Protein AF-A0A3N5PW00-F1 (afdb_monomer)

Structure (mmCIF, N/CA/C/O backbone):
data_AF-A0A3N5PW00-F1
#
_entry.id   AF-A0A3N5PW00-F1
#
loop_
_atom_site.group_PDB
_atom_site.id
_atom_site.type_symbol
_atom_site.label_atom_id
_atom_site.label_alt_id
_atom_site.label_comp_id
_atom_site.label_asym_id
_atom_site.label_entity_id
_atom_site.label_seq_id
_atom_site.pdbx_PDB_ins_code
_atom_site.Cartn_x
_atom_site.Cartn_y
_atom_site.Cartn_z
_atom_site.occupancy
_atom_site.B_iso_or_equiv
_atom_site.auth_seq_id
_atom_site.auth_comp_id
_atom_site.auth_asym_id
_atom_site.auth_atom_id
_atom_site.pdbx_PDB_model_num
ATOM 1 N N . MET A 1 1 ? -5.272 -9.276 5.200 1.00 82.56 1 MET A N 1
ATOM 2 C CA . MET A 1 1 ? -4.753 -8.074 4.506 1.00 82.56 1 MET A CA 1
ATOM 3 C C . MET A 1 1 ? -3.287 -8.201 4.083 1.00 82.56 1 MET A C 1
ATOM 5 O O . MET A 1 1 ? -3.004 -7.933 2.926 1.00 82.56 1 MET A O 1
ATOM 9 N N . GLU A 1 2 ? -2.374 -8.675 4.940 1.00 86.12 2 GLU A N 1
ATOM 10 C CA . GLU A 1 2 ? -0.935 -8.829 4.610 1.00 86.12 2 GLU A CA 1
ATOM 11 C C . GLU A 1 2 ? -0.634 -9.604 3.311 1.00 86.12 2 GLU A C 1
ATOM 13 O O . GLU A 1 2 ? 0.185 -9.167 2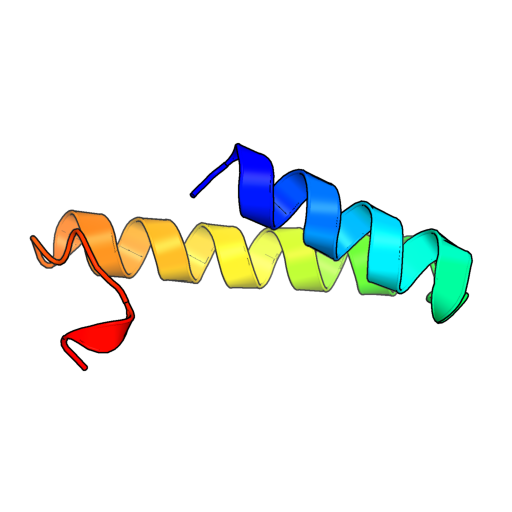.503 1.00 86.12 2 GLU A O 1
ATOM 18 N N . LEU A 1 3 ? -1.310 -10.739 3.080 1.00 92.81 3 LEU A N 1
ATOM 19 C CA . LEU A 1 3 ? -1.114 -11.535 1.860 1.00 92.81 3 LEU A CA 1
ATOM 20 C C . LEU A 1 3 ? -1.483 -10.737 0.599 1.00 92.81 3 LEU A C 1
ATOM 22 O O . LEU A 1 3 ? -0.667 -10.634 -0.312 1.00 92.81 3 LEU A O 1
ATOM 26 N N . PHE A 1 4 ? -2.659 -10.103 0.595 1.00 93.00 4 PHE A N 1
ATOM 27 C CA . PHE A 1 4 ? -3.124 -9.270 -0.517 1.00 93.00 4 PHE A CA 1
ATOM 28 C C . PHE A 1 4 ? -2.210 -8.067 -0.763 1.00 93.00 4 PHE A C 1
ATOM 30 O O . PHE A 1 4 ? -1.918 -7.745 -1.912 1.00 93.00 4 PHE A O 1
ATOM 37 N N . LEU A 1 5 ? -1.697 -7.429 0.297 1.00 94.50 5 LEU A N 1
ATOM 38 C CA . LEU A 1 5 ? -0.720 -6.349 0.157 1.00 94.50 5 LEU A CA 1
ATOM 39 C C . LEU A 1 5 ? 0.558 -6.853 -0.522 1.00 94.50 5 LEU A C 1
ATOM 41 O O . LEU A 1 5 ? 1.065 -6.217 -1.443 1.00 94.50 5 LEU A O 1
ATOM 45 N N . LYS A 1 6 ? 1.076 -8.012 -0.106 1.00 96.56 6 LYS A N 1
ATOM 46 C CA . LYS A 1 6 ? 2.264 -8.611 -0.723 1.00 96.56 6 LYS A CA 1
ATOM 47 C C . LYS A 1 6 ? 2.043 -8.917 -2.208 1.00 96.56 6 LYS A C 1
ATOM 49 O O . LYS A 1 6 ? 2.919 -8.612 -3.017 1.00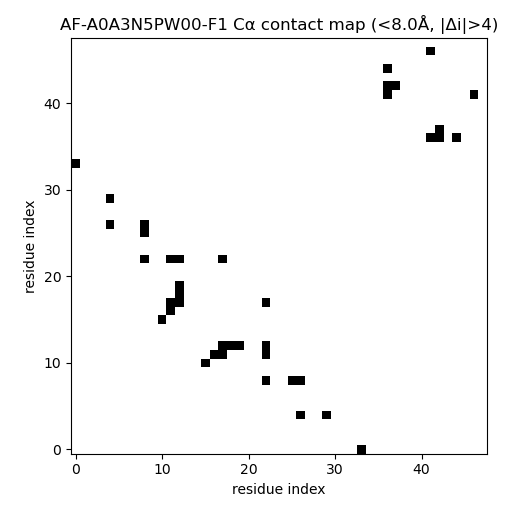 96.56 6 LYS A O 1
ATOM 54 N N . GLU A 1 7 ? 0.898 -9.496 -2.559 1.00 97.69 7 GLU A N 1
ATOM 55 C CA . GLU A 1 7 ? 0.527 -9.801 -3.946 1.00 97.69 7 GLU A CA 1
ATOM 56 C C . GLU A 1 7 ? 0.383 -8.528 -4.785 1.00 97.69 7 GLU A C 1
ATOM 58 O O . GLU A 1 7 ? 0.971 -8.429 -5.861 1.00 97.69 7 GLU A O 1
ATOM 63 N N . TYR A 1 8 ? -0.298 -7.508 -4.260 1.00 97.25 8 TYR A N 1
ATOM 64 C CA . TYR A 1 8 ? -0.448 -6.216 -4.924 1.00 97.25 8 TYR A CA 1
ATOM 65 C C . TYR A 1 8 ? 0.901 -5.525 -5.168 1.00 97.25 8 TYR A C 1
ATOM 67 O O . TYR A 1 8 ? 1.169 -5.049 -6.272 1.00 97.25 8 TYR A O 1
ATOM 75 N N . LEU A 1 9 ? 1.793 -5.507 -4.170 1.00 98.12 9 LEU A N 1
ATOM 76 C CA . LEU A 1 9 ? 3.130 -4.926 -4.319 1.00 98.12 9 LEU A CA 1
ATOM 77 C C . LEU A 1 9 ? 3.969 -5.678 -5.363 1.00 98.12 9 LEU A C 1
ATOM 79 O O . LEU A 1 9 ? 4.737 -5.052 -6.097 1.00 98.12 9 LEU A O 1
ATOM 83 N N . ALA A 1 10 ? 3.821 -7.003 -5.457 1.00 98.00 10 ALA A N 1
ATOM 84 C CA . ALA A 1 10 ? 4.459 -7.795 -6.504 1.00 98.00 10 ALA A CA 1
ATOM 85 C C . ALA A 1 10 ? 3.890 -7.460 -7.892 1.00 98.00 10 ALA A C 1
ATOM 87 O O . ALA A 1 10 ? 4.669 -7.229 -8.816 1.00 98.00 10 ALA A O 1
ATOM 88 N N . HIS A 1 11 ? 2.565 -7.348 -8.017 1.00 98.25 11 HIS A N 1
ATOM 89 C CA . HIS A 1 11 ? 1.878 -6.959 -9.249 1.00 98.25 11 HIS A CA 1
ATOM 90 C C . HIS A 1 11 ? 2.366 -5.596 -9.762 1.00 98.25 11 HIS A C 1
ATOM 92 O O . HIS A 1 11 ? 2.849 -5.487 -10.888 1.00 98.25 11 HIS A O 1
ATOM 98 N N . ILE A 1 12 ? 2.344 -4.549 -8.929 1.00 98.06 12 ILE A N 1
ATOM 99 C CA . ILE A 1 12 ? 2.759 -3.211 -9.381 1.00 98.06 12 ILE A CA 1
ATOM 100 C C . ILE A 1 12 ? 4.267 -3.120 -9.667 1.00 98.06 12 ILE A C 1
ATOM 102 O O . ILE A 1 12 ? 4.694 -2.312 -10.491 1.00 98.06 12 ILE A O 1
ATOM 106 N N . LYS A 1 13 ? 5.085 -3.957 -9.017 1.00 98.25 13 LYS A N 1
ATOM 107 C CA . LYS A 1 13 ? 6.521 -4.037 -9.299 1.00 98.25 13 LYS A CA 1
ATOM 108 C C . LYS A 1 13 ? 6.799 -4.734 -10.630 1.00 98.25 13 LYS A C 1
ATOM 110 O O . LYS A 1 13 ? 7.624 -4.249 -11.392 1.00 98.25 13 LYS A O 1
ATOM 115 N N . LEU A 1 14 ? 6.164 -5.879 -10.882 1.00 98.06 14 LEU A N 1
ATOM 116 C CA . LEU A 1 14 ? 6.487 -6.746 -12.019 1.00 98.06 14 LEU A CA 1
ATOM 117 C C . LEU A 1 14 ? 5.688 -6.383 -13.271 1.00 98.06 14 LEU A C 1
ATOM 119 O O . LEU A 1 14 ? 6.268 -6.223 -14.338 1.00 98.06 14 LEU A O 1
ATOM 123 N N . GLU A 1 15 ? 4.374 -6.224 -13.143 1.00 97.19 15 GLU A N 1
ATOM 124 C CA . GLU A 1 15 ? 3.481 -6.007 -14.284 1.00 97.19 15 GLU A CA 1
ATOM 125 C C . GLU A 1 15 ? 3.417 -4.535 -14.688 1.00 97.19 15 GLU A C 1
ATOM 127 O O . GLU A 1 15 ? 3.382 -4.214 -15.873 1.00 97.19 15 GLU A O 1
ATOM 132 N N . LYS A 1 16 ? 3.453 -3.622 -13.709 1.00 97.00 16 LYS A N 1
ATOM 133 C CA . LYS A 1 16 ? 3.476 -2.172 -13.970 1.00 97.00 16 LYS A CA 1
ATOM 134 C C . LYS A 1 16 ? 4.879 -1.569 -14.017 1.00 97.00 16 LYS A C 1
ATOM 136 O O . LYS A 1 16 ? 5.003 -0.374 -14.278 1.00 97.00 16 LYS A O 1
ATOM 141 N N . ASN A 1 17 ? 5.917 -2.376 -13.776 1.00 97.44 17 ASN A N 1
ATOM 142 C CA . ASN A 1 17 ? 7.324 -1.968 -13.779 1.00 97.44 17 ASN A CA 1
ATOM 143 C C . ASN A 1 17 ? 7.596 -0.700 -12.941 1.00 97.44 17 ASN A C 1
ATOM 145 O O . ASN A 1 17 ? 8.391 0.163 -13.323 1.00 97.44 17 ASN A O 1
ATOM 149 N N . LEU A 1 18 ? 6.892 -0.542 -11.813 1.00 98.25 18 LEU A N 1
ATOM 150 C CA . LEU A 1 18 ? 7.097 0.612 -10.946 1.00 98.25 18 LEU A CA 1
ATOM 151 C C . LEU A 1 18 ? 8.461 0.532 -10.261 1.00 98.25 18 LEU A C 1
ATOM 153 O O . LEU A 1 18 ? 8.926 -0.537 -9.857 1.00 98.25 18 LEU A O 1
ATOM 157 N N . SER A 1 19 ? 9.085 1.698 -10.085 1.00 98.25 19 SER A N 1
ATOM 158 C CA . SER A 1 19 ? 10.379 1.795 -9.413 1.00 98.25 19 SER A CA 1
ATOM 159 C C . SER A 1 19 ? 10.308 1.251 -7.983 1.00 98.25 19 SER A C 1
ATOM 161 O O . SER A 1 19 ? 9.272 1.332 -7.319 1.00 98.25 19 SER A O 1
ATOM 163 N N . GLN A 1 20 ? 11.433 0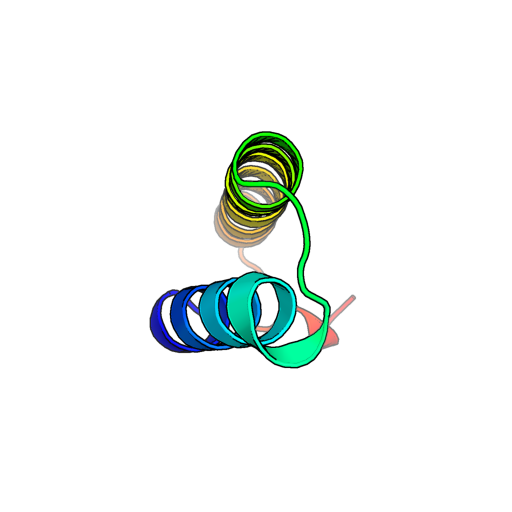.759 -7.461 1.00 97.62 20 GLN A N 1
ATOM 164 C CA . GLN A 1 20 ? 11.509 0.289 -6.075 1.00 97.62 20 GLN A CA 1
ATOM 165 C C . GLN A 1 20 ? 11.091 1.367 -5.064 1.00 97.62 20 GLN A C 1
ATOM 167 O O . GLN A 1 20 ? 10.446 1.044 -4.065 1.00 97.62 20 GLN A O 1
ATOM 172 N N . ASN A 1 21 ? 11.411 2.636 -5.337 1.00 98.19 21 ASN A N 1
ATOM 173 C CA . ASN A 1 21 ? 11.001 3.762 -4.499 1.00 98.19 21 ASN A CA 1
ATOM 174 C C . ASN A 1 21 ? 9.478 3.900 -4.485 1.00 98.19 21 ASN A C 1
ATOM 176 O O . ASN A 1 21 ? 8.884 3.950 -3.415 1.00 98.19 21 ASN A O 1
ATOM 180 N N . THR A 1 22 ? 8.841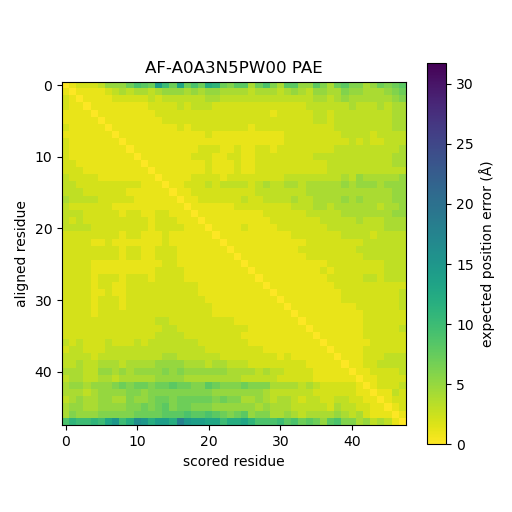 3.855 -5.657 1.00 98.12 22 THR A N 1
ATOM 181 C CA . THR A 1 22 ?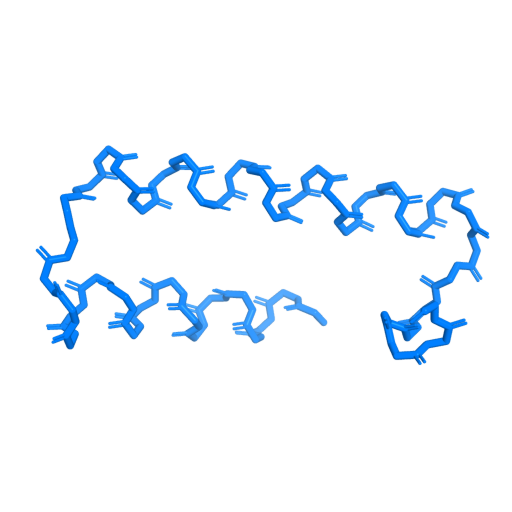 7.379 3.895 -5.778 1.00 98.12 22 THR A CA 1
ATOM 182 C C . THR A 1 22 ? 6.724 2.725 -5.043 1.00 98.12 22 THR A C 1
ATOM 184 O O . THR A 1 22 ? 5.824 2.941 -4.241 1.00 98.12 22 THR A O 1
ATOM 187 N N . VAL A 1 23 ? 7.204 1.492 -5.241 1.00 98.44 23 VAL A N 1
ATOM 188 C CA . VAL A 1 23 ? 6.681 0.302 -4.539 1.00 98.44 23 VAL A CA 1
ATOM 189 C C . VAL A 1 23 ? 6.822 0.450 -3.019 1.00 98.44 23 VAL A C 1
ATOM 191 O O . VAL A 1 23 ? 5.925 0.068 -2.270 1.00 98.44 23 VAL A O 1
ATOM 194 N N . SER A 1 24 ? 7.932 1.029 -2.556 1.00 98.19 24 SER A N 1
ATOM 195 C CA . SER A 1 24 ? 8.181 1.258 -1.130 1.00 98.19 24 SER A CA 1
ATOM 196 C C . SER A 1 24 ? 7.244 2.317 -0.549 1.00 98.19 24 SER A C 1
ATOM 198 O O . SER A 1 24 ? 6.701 2.093 0.529 1.00 98.19 24 SER A O 1
ATOM 200 N N . SER A 1 25 ? 6.991 3.416 -1.268 1.00 98.38 25 SER A N 1
ATOM 201 C CA . SER A 1 25 ? 5.999 4.426 -0.874 1.00 98.38 25 SER A CA 1
ATOM 202 C C . SER A 1 25 ? 4.598 3.821 -0.758 1.00 98.38 25 SER A C 1
ATOM 204 O O . SER A 1 25 ? 3.991 3.923 0.301 1.00 98.38 25 SER A O 1
ATOM 206 N N . TYR A 1 26 ? 4.139 3.067 -1.767 1.00 98.06 26 TYR A N 1
ATOM 207 C CA . TYR A 1 26 ? 2.845 2.369 -1.702 1.00 98.06 26 TYR A CA 1
ATOM 208 C C . TYR A 1 26 ? 2.756 1.418 -0.505 1.00 98.06 26 TYR A C 1
ATOM 210 O O . TYR A 1 26 ? 1.731 1.360 0.169 1.00 98.06 26 TYR A O 1
ATOM 218 N N . LYS A 1 27 ? 3.829 0.670 -0.214 1.00 98.06 27 LYS A N 1
ATOM 219 C CA . LYS A 1 27 ? 3.872 -0.205 0.962 1.00 98.06 27 LYS A CA 1
ATOM 220 C C . LYS A 1 27 ? 3.679 0.590 2.254 1.00 98.06 27 LYS A C 1
ATOM 222 O O . LYS A 1 27 ? 2.944 0.127 3.120 1.00 98.06 27 LYS A O 1
ATOM 227 N N . ILE A 1 28 ? 4.366 1.719 2.411 1.00 98.19 28 ILE A N 1
ATOM 228 C CA . ILE A 1 28 ? 4.274 2.555 3.616 1.00 98.19 28 ILE A CA 1
ATOM 229 C C . ILE A 1 28 ? 2.845 3.083 3.772 1.00 98.19 28 ILE A C 1
ATOM 231 O O . ILE A 1 28 ? 2.237 2.864 4.819 1.00 98.19 28 ILE A O 1
ATOM 235 N N . ASP A 1 29 ? 2.294 3.678 2.717 1.00 98.12 29 ASP A N 1
ATOM 236 C CA . ASP A 1 29 ? 0.976 4.314 2.752 1.00 98.12 29 ASP A CA 1
ATOM 237 C C . ASP A 1 29 ? -0.139 3.296 3.028 1.00 98.12 29 ASP A C 1
ATOM 239 O O . ASP A 1 29 ? -0.990 3.515 3.890 1.00 98.12 29 ASP A O 1
ATOM 243 N N . ILE A 1 30 ? -0.108 2.1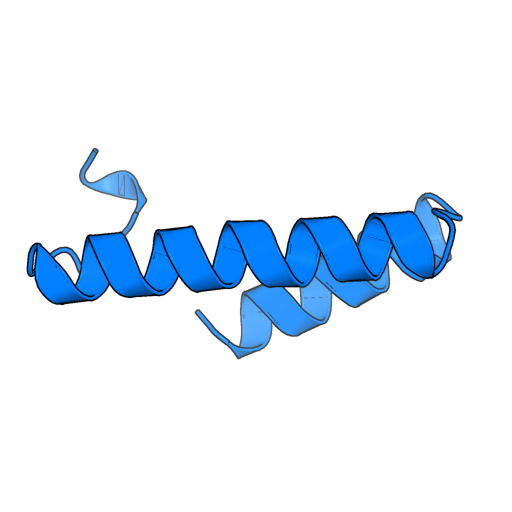34 2.364 1.00 96.94 30 ILE A N 1
ATOM 244 C CA . ILE A 1 30 ? -1.125 1.096 2.572 1.00 96.94 30 ILE A CA 1
ATOM 245 C C . ILE A 1 30 ? -1.012 0.479 3.973 1.00 96.94 30 ILE A C 1
ATOM 247 O O . ILE A 1 30 ? -2.034 0.206 4.596 1.00 96.94 30 ILE A O 1
ATOM 251 N N . ASN A 1 31 ? 0.197 0.291 4.516 1.00 96.50 31 ASN A N 1
ATOM 252 C CA . ASN A 1 31 ? 0.348 -0.186 5.898 1.00 96.50 31 ASN A CA 1
ATOM 253 C C . ASN A 1 31 ? -0.184 0.827 6.918 1.00 96.50 31 ASN A C 1
ATOM 255 O O . ASN A 1 31 ? -0.824 0.430 7.894 1.00 96.50 31 ASN 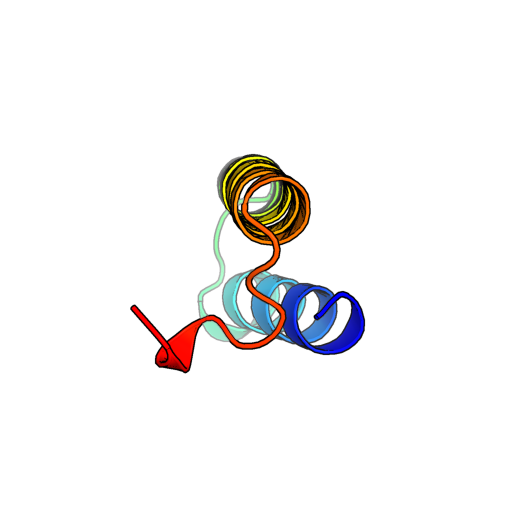A O 1
ATOM 259 N N . ALA A 1 32 ? 0.056 2.121 6.690 1.00 97.25 32 ALA A N 1
ATOM 260 C CA . ALA A 1 32 ? -0.497 3.179 7.526 1.00 97.25 32 ALA A CA 1
ATOM 261 C C . ALA A 1 32 ? -2.032 3.159 7.487 1.00 97.25 32 ALA A C 1
ATOM 263 O O . ALA A 1 32 ? -2.671 3.214 8.535 1.00 97.25 32 ALA A O 1
ATOM 264 N N . PHE A 1 33 ? -2.618 2.981 6.301 1.00 95.56 33 PHE A N 1
ATOM 265 C CA . PHE A 1 33 ? -4.064 2.858 6.137 1.00 95.56 33 PHE A CA 1
ATOM 266 C C . PHE A 1 33 ? -4.645 1.615 6.829 1.00 95.56 33 PHE A C 1
ATOM 268 O O . PHE A 1 33 ? -5.611 1.731 7.576 1.00 95.56 33 PHE A O 1
ATOM 275 N N . ILE A 1 34 ? -4.031 0.440 6.661 1.00 94.25 34 ILE A N 1
ATOM 276 C CA . ILE A 1 34 ? -4.453 -0.794 7.350 1.00 94.25 34 ILE A CA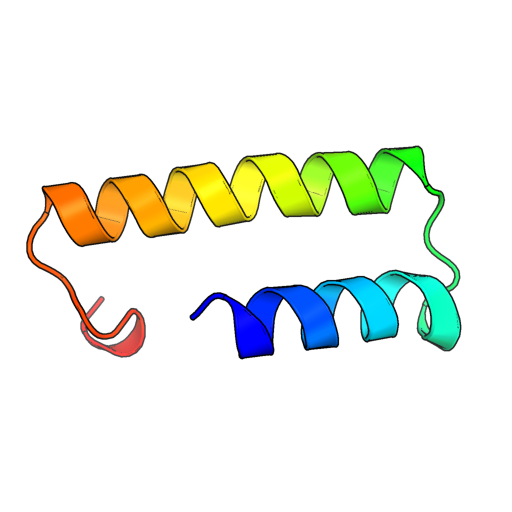 1
ATOM 277 C C . ILE A 1 34 ? -4.400 -0.616 8.873 1.00 94.25 34 ILE A C 1
ATOM 279 O O . ILE A 1 34 ? -5.304 -1.059 9.579 1.00 94.25 34 ILE A O 1
ATOM 283 N N . SER A 1 35 ? -3.355 0.043 9.378 1.00 95.06 35 SER A N 1
ATOM 284 C CA . SER A 1 35 ? -3.214 0.329 10.811 1.00 95.06 35 SER A CA 1
ATOM 285 C C . SER A 1 35 ? -4.323 1.260 11.299 1.00 95.06 35 SER A C 1
ATOM 287 O O . SER A 1 35 ? -4.962 0.969 12.302 1.00 95.06 35 SER A O 1
ATOM 289 N N . PHE A 1 36 ? -4.618 2.318 10.541 1.00 96.06 36 PHE A N 1
ATOM 290 C CA . PHE A 1 36 ? -5.718 3.236 10.832 1.00 96.06 36 PHE A CA 1
ATOM 291 C C . PHE A 1 36 ? -7.087 2.534 10.887 1.00 96.06 36 PHE A C 1
ATOM 293 O O . PHE A 1 36 ? -7.864 2.779 11.812 1.00 96.06 36 PHE A O 1
ATOM 300 N N . LEU A 1 37 ? -7.384 1.645 9.931 1.00 94.69 37 LEU A N 1
ATOM 301 C CA . LEU A 1 37 ? -8.637 0.878 9.929 1.00 94.69 37 LEU A CA 1
ATOM 302 C C . LEU A 1 37 ? -8.737 -0.034 11.152 1.00 94.69 37 LEU A C 1
ATOM 304 O O . LEU A 1 37 ? -9.761 -0.045 11.832 1.00 94.69 37 LEU A O 1
ATOM 308 N N . LYS A 1 38 ? -7.642 -0.725 11.484 1.00 93.44 38 LYS A N 1
ATOM 309 C CA . LYS A 1 38 ? -7.569 -1.590 12.662 1.00 93.44 38 LYS A CA 1
ATOM 310 C C . LYS A 1 38 ? -7.792 -0.814 13.962 1.00 93.44 38 LYS A C 1
ATOM 312 O O . LYS A 1 38 ? -8.545 -1.272 14.817 1.00 93.44 38 LYS A O 1
ATOM 317 N N . ASP A 1 39 ? -7.180 0.360 14.098 1.00 96.62 39 ASP A N 1
ATOM 318 C CA . ASP A 1 39 ? -7.375 1.240 15.259 1.00 96.62 39 ASP A CA 1
ATOM 319 C C . ASP A 1 39 ? -8.814 1.775 15.340 1.00 96.62 39 ASP A C 1
ATOM 321 O O . ASP A 1 39 ? -9.314 2.068 16.425 1.00 96.62 39 ASP A O 1
ATOM 325 N N . SER A 1 40 ? -9.501 1.844 14.198 1.00 95.62 40 SER A N 1
ATOM 326 C CA . SER A 1 40 ? -10.914 2.220 14.088 1.00 95.62 40 SER A CA 1
ATOM 327 C C . SER A 1 40 ? -11.879 1.039 14.280 1.00 95.62 40 SER A C 1
ATOM 329 O O . SER A 1 40 ? -13.090 1.237 14.222 1.00 95.62 40 SER A O 1
ATOM 331 N N . GLY A 1 41 ? -11.375 -0.181 14.514 1.00 95.56 41 GLY A N 1
ATOM 332 C CA . GLY A 1 41 ? -12.191 -1.393 14.648 1.00 95.56 41 GLY A CA 1
ATOM 333 C C . GLY A 1 41 ? -12.834 -1.869 13.340 1.00 95.56 41 GLY A C 1
ATOM 334 O O . GLY A 1 41 ? -13.835 -2.578 13.387 1.00 95.56 41 GLY A O 1
ATOM 335 N N . ILE A 1 42 ? -12.290 -1.456 12.191 1.00 94.25 42 ILE A N 1
ATOM 336 C CA . ILE A 1 42 ? -12.763 -1.832 10.855 1.00 94.25 42 ILE A CA 1
ATOM 337 C C . ILE A 1 42 ? -11.884 -2.972 10.338 1.00 94.25 42 ILE A C 1
ATOM 339 O O . ILE A 1 42 ? -10.701 -2.778 10.043 1.00 94.25 42 ILE A O 1
ATOM 343 N N . ASP A 1 43 ? -12.472 -4.161 10.223 1.00 87.38 43 ASP A N 1
ATOM 344 C CA . ASP A 1 43 ? -11.779 -5.369 9.762 1.00 87.38 43 ASP A CA 1
ATOM 345 C C . ASP A 1 43 ? -11.901 -5.585 8.243 1.00 87.38 43 ASP A C 1
ATOM 347 O O . ASP A 1 43 ? -11.031 -6.227 7.642 1.00 87.38 43 ASP A O 1
ATOM 351 N N . ASP A 1 44 ? -12.940 -5.020 7.618 1.00 89.06 44 ASP A N 1
ATOM 352 C CA . ASP A 1 44 ? -13.161 -5.037 6.173 1.00 89.06 44 ASP A CA 1
ATOM 353 C C . ASP A 1 44 ? -13.134 -3.601 5.607 1.00 89.06 44 ASP A C 1
ATOM 355 O O . ASP A 1 44 ? -14.023 -2.800 5.890 1.00 89.06 44 ASP A O 1
ATOM 359 N N . PRO A 1 45 ? -12.132 -3.240 4.781 1.00 86.88 45 PRO A N 1
ATOM 360 C CA . PRO A 1 45 ? -12.084 -1.936 4.122 1.00 86.88 45 PRO A CA 1
ATOM 361 C C . PRO A 1 45 ? -13.271 -1.633 3.193 1.00 86.88 45 PRO A C 1
ATOM 363 O O . PRO A 1 45 ? -13.346 -0.516 2.698 1.00 86.88 45 PRO A O 1
ATOM 366 N N . SER A 1 46 ? -14.142 -2.600 2.888 1.00 89.00 46 SER A N 1
ATOM 367 C CA . SER A 1 46 ? -15.380 -2.365 2.132 1.00 89.00 46 SER A CA 1
ATOM 368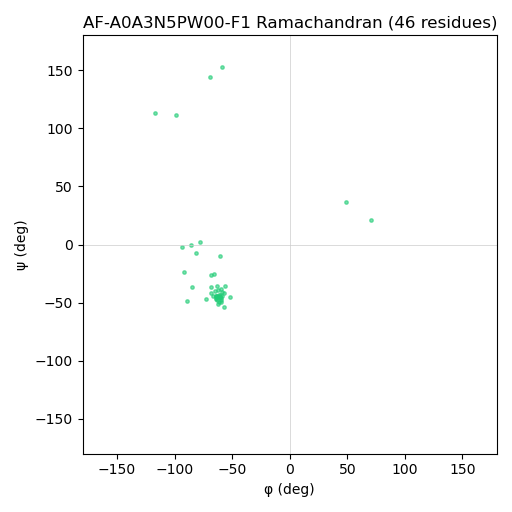 C C . SER A 1 46 ? -16.537 -1.823 2.980 1.00 89.00 46 SER A C 1
ATOM 370 O O . SER A 1 46 ? -17.550 -1.407 2.420 1.00 89.00 46 SER A O 1
ATOM 372 N N . ASP A 1 47 ? -16.372 -1.761 4.305 1.00 87.50 47 ASP A N 1
ATOM 373 C CA . ASP A 1 47 ? -17.342 -1.169 5.234 1.00 87.50 47 ASP A CA 1
ATOM 374 C C . ASP A 1 47 ? -17.309 0.379 5.258 1.00 87.50 47 ASP A C 1
ATOM 376 O O . ASP A 1 47 ? -18.041 1.003 6.033 1.00 87.50 47 ASP A O 1
ATOM 380 N N . ILE A 1 48 ? -16.466 1.008 4.427 1.00 79.44 48 ILE A N 1
ATOM 381 C CA . ILE A 1 48 ? -16.278 2.467 4.307 1.00 79.44 48 ILE A CA 1
ATOM 382 C C . ILE A 1 48 ? -16.493 2.989 2.887 1.00 79.44 48 ILE A C 1
ATOM 384 O O . ILE A 1 48 ? -16.238 2.248 1.911 1.00 79.44 48 ILE A O 1
#

Sequence (48 aa):
MELFLKEYLAHIKLEKNLSQNTVSSYKIDINAFISFLKDSGIDDPSDI

Secondary structure (DSSP, 8-state):
-HHHHHHHHHHHHHTS---HHHHHHHHHHHHHHHHHHHHTT-S-GGG-

Mean predicted aligned error: 2.54 Å

Radius of gyration: 11.91 Å; Cα contacts (8 Å, |Δi|>4): 20; chains: 1; bounding box: 29×16×30 Å

Nearest PDB structures (foldseek):
  2key-assembly1_A  TM=7.703E-01  e=5.879E-01  Bacteroides fragilis NCTC 9343
  3c24-assembly1_B  TM=6.381E-01  e=9.179E+00  Jannaschia sp. CCS1

Foldseek 3Di:
DVVVLVVVLVCCCPVVVDDPVVSVVSSVVVVVVVVVCVVVVHPDPVVD

Solvent-accessible surface area (backbone atoms only — not comparable to full-atom values): 2866 Å² total; per-residue (Å²): 108,70,68,60,51,54,52,50,50,49,45,44,39,67,77,64,61,44,51,72,66,57,49,48,50,53,51,52,55,53,51,51,49,55,50,52,33,51,78,68,73,45,91,53,84,80,82,107

pLDDT: mean 95.0, std 4.48, range [79.44, 98.44]